Protein AF-A0A6N7D3Q0-F1 (afdb_monomer_lite)

Foldseek 3Di:
DDDDDPPPPCQQDKDWDWDQDDQWIKIWIQGSVRDIDIDIGGSDDPD

Secondary structure (DSSP, 8-state):
----------TT--EEEEEE-SSEEEEEEE-TTS-EEEEEEES----

Sequence (47 aa):
MTPIHTSTDTAGRWEFWIDRGGTFTDVIGQRPDGTLATAKLLSENPG

Radius of gyration: 16.29 Å; chains: 1; bounding box: 33×33×42 Å

Structure (mmCIF, N/CA/C/O backbone):
data_AF-A0A6N7D3Q0-F1
#
_entry.id   AF-A0A6N7D3Q0-F1
#
loop_
_atom_site.group_PDB
_atom_site.id
_atom_site.type_symbol
_atom_site.label_atom_id
_atom_site.label_alt_id
_atom_site.label_comp_id
_atom_site.label_asym_id
_atom_site.label_entity_id
_atom_site.label_seq_id
_atom_site.pdbx_PDB_ins_code
_atom_site.Cartn_x
_atom_site.Cartn_y
_atom_site.Cartn_z
_atom_site.occupancy
_atom_site.B_iso_or_equiv
_atom_site.auth_seq_id
_atom_site.auth_comp_id
_atom_site.auth_asym_id
_atom_site.auth_atom_id
_atom_site.pdbx_PDB_model_num
ATOM 1 N N . MET A 1 1 ? -25.088 28.912 23.014 1.00 57.69 1 MET A N 1
ATOM 2 C CA . MET A 1 1 ? -24.099 28.963 21.918 1.00 57.69 1 MET A CA 1
ATOM 3 C C . MET A 1 1 ? -23.696 27.520 21.647 1.00 57.69 1 MET A C 1
ATOM 5 O O . MET A 1 1 ? -23.199 26.872 22.554 1.00 57.69 1 MET A O 1
ATOM 9 N N . THR A 1 2 ? -24.125 26.969 20.515 1.00 53.56 2 THR A N 1
ATOM 10 C CA . THR A 1 2 ? -24.206 25.523 20.224 1.00 53.56 2 THR A CA 1
ATOM 11 C C . THR A 1 2 ? -22.826 24.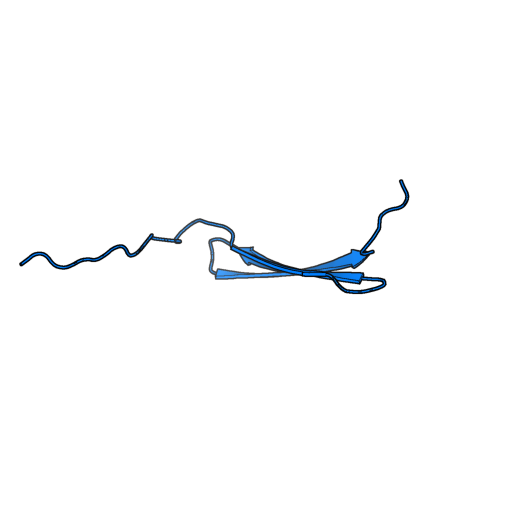852 20.185 1.00 53.56 2 THR A C 1
ATOM 13 O O . THR A 1 2 ? -21.911 25.449 19.619 1.00 53.56 2 THR A O 1
ATOM 16 N N . PRO A 1 3 ? -22.643 23.628 20.720 1.00 64.56 3 PRO A N 1
ATOM 17 C CA . PRO A 1 3 ? -21.414 22.885 20.480 1.00 64.56 3 PRO A CA 1
ATOM 18 C C . PRO A 1 3 ? -21.388 22.413 19.020 1.00 64.56 3 PRO A C 1
ATOM 20 O O . PRO A 1 3 ? -22.345 21.808 18.538 1.00 64.56 3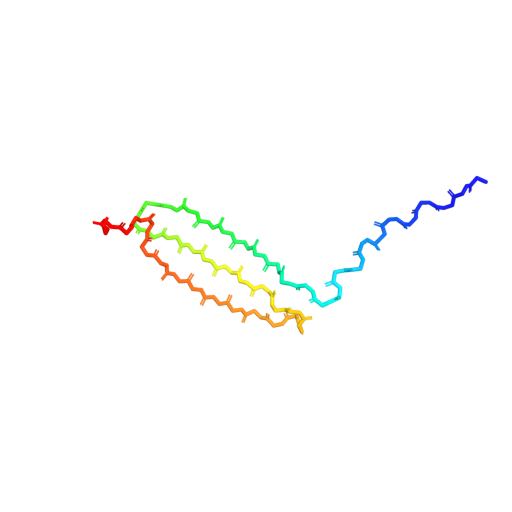 PRO A O 1
ATOM 23 N N . ILE A 1 4 ? -20.290 22.688 18.317 1.00 64.50 4 ILE A N 1
ATOM 24 C CA . ILE A 1 4 ? -19.976 22.042 17.042 1.00 64.50 4 ILE A CA 1
ATOM 25 C C . ILE A 1 4 ? -19.337 20.682 17.344 1.00 64.50 4 ILE A C 1
ATOM 27 O O . ILE A 1 4 ? -18.191 20.605 17.766 1.00 64.50 4 ILE A O 1
ATOM 31 N N . HIS A 1 5 ? -20.075 19.594 17.144 1.00 55.09 5 HIS A N 1
ATOM 32 C CA . HIS A 1 5 ? -19.468 18.273 16.990 1.00 55.09 5 HIS A CA 1
ATOM 33 C C . HIS A 1 5 ? -19.783 17.790 15.581 1.00 55.09 5 HIS A C 1
ATOM 35 O O . HIS A 1 5 ? -20.807 17.161 15.336 1.00 55.09 5 HIS A O 1
ATOM 41 N N . THR A 1 6 ? -18.890 18.103 14.646 1.00 59.12 6 THR A N 1
ATOM 42 C CA . THR A 1 6 ? -18.846 17.429 13.347 1.00 59.12 6 THR A CA 1
ATOM 43 C C . THR A 1 6 ? -17.839 16.290 13.446 1.00 59.12 6 THR A C 1
ATOM 45 O O . THR A 1 6 ? -16.822 16.277 12.763 1.00 59.12 6 THR A O 1
ATOM 48 N N . SER A 1 7 ? -18.079 15.347 14.354 1.00 61.88 7 SER A N 1
ATOM 49 C CA . SER A 1 7 ? -17.340 14.089 14.337 1.00 61.88 7 SER A CA 1
ATOM 50 C C . SER A 1 7 ? -18.023 13.213 13.297 1.00 61.88 7 SER A C 1
ATOM 52 O O . SER A 1 7 ? -19.013 12.547 13.591 1.00 61.88 7 SER A O 1
ATOM 54 N N . THR A 1 8 ? -17.561 13.297 12.049 1.00 60.56 8 THR A N 1
ATOM 55 C CA . THR A 1 8 ? -17.888 12.307 11.021 1.00 60.56 8 THR A CA 1
ATOM 56 C C . THR A 1 8 ? -17.466 10.953 11.555 1.00 60.56 8 THR A C 1
ATOM 58 O O . THR A 1 8 ? -16.279 10.662 11.651 1.00 60.56 8 THR A O 1
ATOM 61 N N . ASP A 1 9 ? -18.448 10.159 11.958 1.00 63.75 9 ASP A N 1
ATOM 62 C CA . ASP A 1 9 ? -18.236 8.788 12.376 1.00 63.75 9 ASP A CA 1
ATOM 63 C C . ASP A 1 9 ? -17.694 7.995 11.174 1.00 63.75 9 ASP A C 1
ATOM 65 O O . ASP A 1 9 ? -18.396 7.739 10.184 1.00 63.75 9 ASP A O 1
ATOM 69 N N . THR A 1 10 ? -16.392 7.711 11.206 1.00 62.78 10 THR A N 1
ATOM 70 C CA . THR A 1 10 ? -15.691 6.881 10.216 1.00 62.78 10 THR A CA 1
ATOM 71 C C . THR A 1 10 ? -15.912 5.391 10.491 1.00 62.78 10 THR A C 1
ATOM 73 O O . THR A 1 10 ? -15.459 4.558 9.705 1.00 62.78 10 THR A O 1
ATOM 76 N N . ALA A 1 11 ? -16.625 5.025 11.567 1.00 68.12 11 ALA A N 1
ATOM 77 C CA . ALA A 1 11 ? -16.922 3.634 11.876 1.00 68.12 11 ALA A CA 1
ATOM 78 C C . ALA A 1 11 ? -17.615 2.967 10.677 1.00 68.12 11 ALA A C 1
ATOM 80 O O . ALA A 1 11 ? -18.707 3.353 10.258 1.00 68.12 11 ALA A O 1
ATOM 81 N N . GLY A 1 12 ? -16.941 1.982 10.082 1.00 77.44 12 GLY A N 1
ATOM 82 C CA . GLY A 1 12 ? -17.464 1.243 8.934 1.00 77.44 12 GLY A CA 1
ATOM 83 C C . GLY A 1 12 ? -16.868 1.597 7.565 1.00 77.44 12 GLY A C 1
ATOM 84 O O . GLY A 1 12 ? -17.233 0.939 6.590 1.00 77.44 12 GLY A O 1
ATOM 85 N N . ARG A 1 13 ? -15.983 2.596 7.440 1.00 89.69 13 ARG A N 1
ATOM 86 C CA . ARG A 1 13 ? -15.399 2.992 6.141 1.00 89.69 13 ARG A CA 1
ATOM 87 C C . ARG A 1 13 ? -13.966 2.501 5.964 1.00 89.69 13 ARG A C 1
ATOM 89 O O . ARG A 1 13 ? -13.260 2.232 6.928 1.00 89.69 13 ARG A O 1
ATOM 96 N N . TRP A 1 14 ? -13.573 2.359 4.701 1.00 95.69 14 TRP A N 1
ATOM 97 C CA . TRP A 1 14 ? -12.177 2.177 4.329 1.00 95.69 14 TRP A CA 1
ATOM 98 C C . TRP A 1 14 ? -11.487 3.530 4.245 1.00 95.69 14 TRP A C 1
ATOM 100 O O . TRP A 1 14 ? -12.038 4.457 3.654 1.00 95.69 14 TRP A O 1
ATOM 110 N N . GLU A 1 15 ? -10.264 3.593 4.753 1.00 96.62 15 GLU A N 1
ATOM 111 C CA . GLU A 1 15 ? -9.370 4.739 4.592 1.00 96.62 15 GLU A CA 1
ATOM 112 C C . GLU A 1 15 ? -8.129 4.297 3.824 1.00 96.62 15 GLU A C 1
ATOM 114 O O . GLU A 1 15 ? -7.647 3.176 4.007 1.00 96.62 15 GLU A O 1
ATOM 119 N N . PHE A 1 16 ? -7.611 5.167 2.959 1.00 97.38 16 PHE A N 1
ATOM 120 C CA . PHE A 1 16 ? -6.462 4.853 2.117 1.00 97.38 16 PHE A CA 1
ATOM 121 C C . PHE A 1 16 ? -5.393 5.937 2.197 1.00 97.38 16 PHE A C 1
ATOM 123 O O . PHE A 1 16 ? -5.685 7.127 2.083 1.00 97.38 16 PHE A O 1
ATOM 130 N N . TRP A 1 17 ? -4.140 5.500 2.287 1.00 98.06 17 TRP A N 1
ATOM 131 C CA . TRP A 1 17 ? -2.958 6.323 2.058 1.00 98.06 17 TRP A CA 1
ATOM 132 C C . TRP A 1 17 ? -2.230 5.781 0.836 1.00 98.06 17 TRP A C 1
ATOM 134 O O . TRP A 1 17 ? -1.943 4.585 0.755 1.00 98.06 17 TRP A O 1
ATOM 144 N N . ILE A 1 18 ? -1.966 6.666 -0.121 1.00 97.50 18 ILE A N 1
ATOM 145 C CA . ILE A 1 18 ? -1.323 6.330 -1.388 1.00 97.50 18 ILE A CA 1
ATOM 146 C C . ILE A 1 18 ? -0.077 7.196 -1.516 1.00 97.50 18 ILE A C 1
ATOM 148 O O . ILE A 1 18 ? -0.182 8.423 -1.547 1.00 97.50 18 ILE A O 1
ATOM 152 N N . ASP A 1 19 ? 1.080 6.551 -1.613 1.00 96.75 19 ASP A N 1
ATOM 153 C CA . ASP A 1 19 ? 2.352 7.201 -1.910 1.00 96.75 19 ASP A CA 1
ATO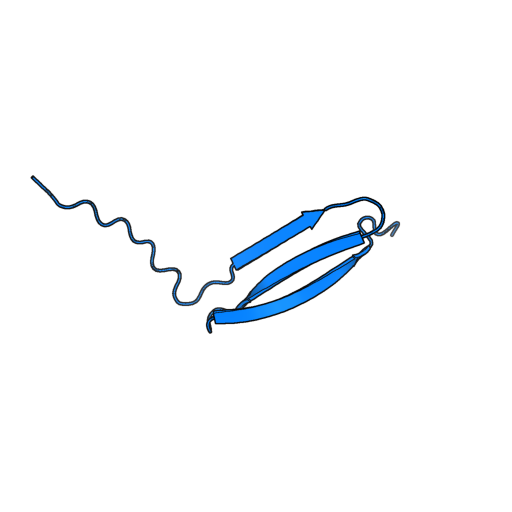M 154 C C . ASP A 1 19 ? 2.846 6.733 -3.278 1.00 96.75 19 ASP A C 1
ATOM 156 O O . ASP A 1 19 ? 3.241 5.580 -3.474 1.00 96.75 19 ASP A O 1
ATOM 160 N N . ARG A 1 20 ? 2.756 7.630 -4.259 1.00 93.81 20 ARG A N 1
ATOM 161 C CA . ARG A 1 20 ? 3.145 7.348 -5.638 1.00 93.81 20 ARG A CA 1
ATOM 162 C C . ARG A 1 20 ? 4.562 7.852 -5.880 1.00 93.81 20 ARG A C 1
ATOM 164 O O . ARG A 1 20 ? 4.779 9.056 -6.000 1.00 93.81 20 ARG A O 1
ATOM 171 N N . GLY A 1 21 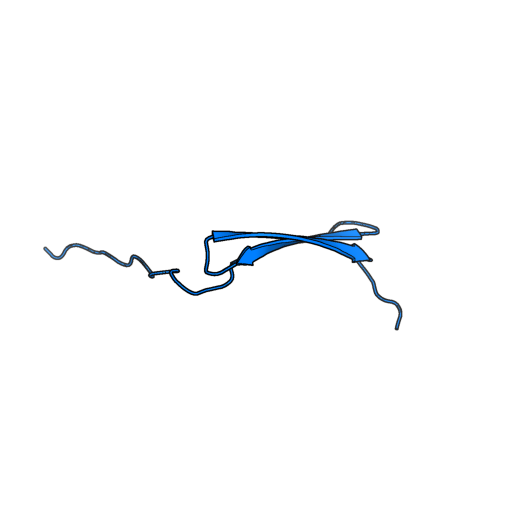? 5.498 6.917 -6.027 1.00 87.56 21 GLY A N 1
ATOM 172 C CA . GLY A 1 21 ? 6.891 7.176 -6.388 1.00 87.56 21 GLY A CA 1
ATOM 173 C C . GLY A 1 21 ? 7.234 6.746 -7.818 1.00 87.56 21 GLY A C 1
ATOM 174 O O . GLY A 1 21 ? 6.347 6.520 -8.640 1.00 87.56 21 GLY A O 1
ATOM 175 N N . GLY A 1 22 ? 8.540 6.620 -8.094 1.00 91.50 22 GLY A N 1
ATOM 176 C CA . GLY A 1 22 ? 9.118 6.231 -9.391 1.00 91.50 22 GLY A CA 1
ATOM 177 C C . GLY A 1 22 ? 8.568 4.913 -9.949 1.00 91.50 22 GLY A C 1
ATOM 178 O O . GLY A 1 22 ? 7.552 4.912 -10.627 1.00 91.50 22 GLY A O 1
ATOM 179 N N . THR A 1 23 ? 9.229 3.780 -9.696 1.00 95.00 23 THR A N 1
ATOM 180 C CA . THR A 1 23 ? 8.807 2.476 -10.257 1.00 95.00 23 THR A CA 1
ATOM 181 C C . THR A 1 23 ? 7.611 1.854 -9.531 1.00 95.00 23 THR A C 1
ATOM 183 O O . THR A 1 23 ? 6.868 1.087 -10.138 1.00 95.00 23 THR A O 1
ATOM 186 N N . PHE A 1 24 ? 7.401 2.177 -8.251 1.00 96.50 24 PHE A N 1
ATOM 187 C CA . PHE A 1 24 ? 6.351 1.572 -7.431 1.00 96.50 24 PHE A CA 1
ATOM 188 C C . PHE A 1 24 ? 5.515 2.607 -6.671 1.00 96.50 24 PHE A C 1
ATOM 190 O O . PHE A 1 24 ? 6.004 3.678 -6.304 1.00 96.50 24 PHE A O 1
ATOM 197 N N . THR A 1 25 ? 4.261 2.238 -6.421 1.00 96.94 25 THR A N 1
ATOM 198 C CA . THR A 1 25 ? 3.290 2.940 -5.583 1.00 96.94 25 THR A CA 1
ATOM 199 C C . THR A 1 25 ? 2.977 2.081 -4.365 1.00 96.94 25 THR A C 1
ATOM 201 O O . THR A 1 25 ? 2.654 0.896 -4.501 1.00 96.94 25 THR A O 1
ATOM 204 N N . ASP A 1 26 ? 3.066 2.683 -3.186 1.00 97.44 26 ASP A N 1
ATOM 205 C CA . ASP A 1 26 ? 2.681 2.064 -1.925 1.00 97.44 26 ASP A CA 1
ATOM 206 C C . ASP A 1 26 ? 1.240 2.440 -1.578 1.00 97.44 26 ASP A C 1
ATOM 208 O O . ASP A 1 26 ? 0.851 3.610 -1.614 1.00 97.44 26 ASP A O 1
ATOM 212 N N . VAL A 1 27 ? 0.436 1.429 -1.253 1.00 98.00 27 VAL A N 1
ATOM 213 C CA . VAL A 1 27 ? -0.963 1.577 -0.852 1.00 98.00 27 VAL A CA 1
ATOM 214 C C . VAL A 1 27 ? -1.136 0.967 0.527 1.00 98.00 27 VAL A C 1
ATOM 216 O O . VAL A 1 27 ? -0.864 -0.218 0.742 1.00 98.00 27 VAL A O 1
ATOM 219 N N . ILE A 1 28 ? -1.630 1.773 1.457 1.00 98.31 28 ILE A N 1
ATOM 220 C CA . ILE A 1 28 ? -2.048 1.329 2.783 1.00 98.31 28 ILE A CA 1
ATOM 221 C C . ILE A 1 28 ? -3.553 1.541 2.868 1.00 98.31 28 ILE A C 1
ATOM 223 O O . ILE A 1 28 ? -4.031 2.650 2.648 1.00 98.31 28 ILE A O 1
ATOM 227 N N . GLY A 1 29 ? -4.294 0.481 3.178 1.00 97.94 29 GLY A N 1
ATOM 228 C CA . GLY A 1 29 ? -5.724 0.541 3.455 1.00 97.94 29 GLY A CA 1
ATOM 229 C C . GLY A 1 29 ? -5.998 0.204 4.914 1.00 97.94 29 GLY A C 1
ATOM 230 O O . GLY A 1 29 ? -5.585 -0.859 5.379 1.00 97.94 29 GLY A O 1
ATOM 231 N N . GLN A 1 30 ? -6.715 1.066 5.629 1.00 97.06 30 GLN A N 1
ATOM 232 C CA . GLN A 1 30 ? -7.341 0.691 6.892 1.00 97.06 30 GLN A CA 1
ATOM 233 C C . GLN A 1 30 ? -8.735 0.144 6.604 1.00 97.06 30 GLN A C 1
ATOM 235 O O . GLN A 1 30 ? -9.575 0.814 6.000 1.00 97.06 30 GLN A O 1
ATOM 240 N N . ARG A 1 31 ? -8.959 -1.099 7.024 1.00 95.75 31 ARG A N 1
ATOM 241 C CA . ARG A 1 31 ? -10.261 -1.753 6.969 1.00 95.75 31 ARG A CA 1
ATOM 242 C C . ARG A 1 31 ? -11.232 -1.057 7.930 1.00 95.75 31 ARG A C 1
ATOM 244 O O . ARG A 1 31 ? -10.797 -0.511 8.943 1.00 95.75 31 ARG A O 1
ATOM 251 N N . PRO A 1 32 ? -12.546 -1.202 7.708 1.00 93.94 32 PRO A N 1
ATOM 252 C CA . PRO A 1 32 ? -13.571 -0.779 8.660 1.00 93.94 32 PRO A CA 1
ATOM 253 C C . PRO A 1 32 ? -13.386 -1.284 10.101 1.00 93.94 32 PRO A C 1
ATOM 255 O O . PRO A 1 32 ? -13.845 -0.635 11.035 1.00 93.94 32 PRO A O 1
ATOM 258 N N . ASP A 1 33 ? -12.732 -2.437 10.284 1.00 93.25 33 ASP A N 1
ATOM 259 C CA . ASP A 1 33 ? -12.421 -3.027 11.596 1.00 93.25 33 ASP A CA 1
ATOM 260 C C . ASP A 1 33 ? -11.130 -2.474 12.236 1.00 93.25 33 ASP A C 1
ATOM 262 O O . ASP A 1 33 ? -10.692 -2.950 13.283 1.00 93.25 33 ASP A O 1
ATOM 266 N N . GLY A 1 34 ? -10.506 -1.475 11.608 1.00 92.19 34 GLY A N 1
ATOM 267 C CA . GLY A 1 34 ? -9.277 -0.831 12.061 1.00 92.19 34 GLY A CA 1
ATOM 268 C C . GLY A 1 34 ? -7.989 -1.557 11.669 1.00 92.19 34 GLY A C 1
ATOM 269 O O . GLY A 1 34 ? -6.909 -0.982 11.831 1.00 92.19 34 GLY A O 1
ATOM 270 N N . THR A 1 35 ? -8.058 -2.778 11.127 1.00 95.75 35 THR A N 1
ATOM 271 C CA . THR A 1 35 ? -6.863 -3.514 10.691 1.00 95.75 35 THR A CA 1
ATOM 272 C C . THR A 1 35 ? -6.274 -2.930 9.411 1.00 95.75 35 THR A C 1
ATOM 274 O O . THR A 1 35 ? -6.979 -2.366 8.576 1.00 95.75 35 THR A O 1
ATOM 277 N N . LEU A 1 36 ? -4.960 -3.079 9.234 1.00 97.56 36 LEU A N 1
ATOM 278 C CA . LEU A 1 36 ? -4.260 -2.572 8.056 1.00 97.56 36 LEU A CA 1
ATOM 279 C C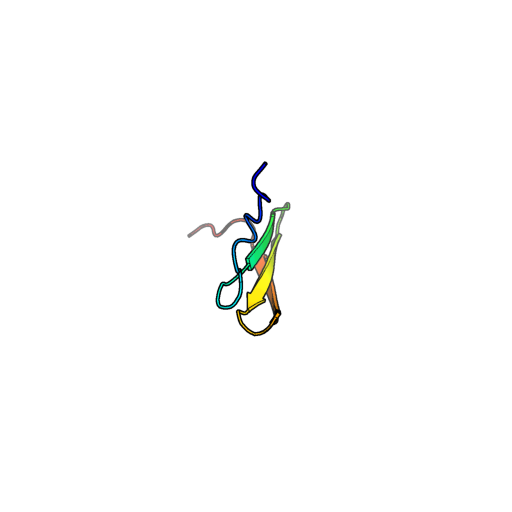 . LEU A 1 36 ? -4.055 -3.668 7.005 1.00 97.56 36 LEU A C 1
ATOM 281 O O . LEU A 1 36 ? -3.756 -4.822 7.322 1.00 97.56 36 LEU A O 1
ATOM 285 N N . ALA A 1 37 ? -4.189 -3.278 5.744 1.00 97.94 37 ALA A N 1
ATOM 286 C CA . ALA A 1 37 ? -3.750 -4.020 4.574 1.00 97.94 37 ALA A CA 1
ATOM 287 C C . ALA A 1 37 ? -2.731 -3.172 3.808 1.00 97.94 37 ALA A C 1
ATOM 289 O O . ALA A 1 37 ? -2.894 -1.957 3.691 1.00 97.94 37 ALA A O 1
ATOM 290 N N . THR A 1 38 ? -1.691 -3.806 3.277 1.00 98.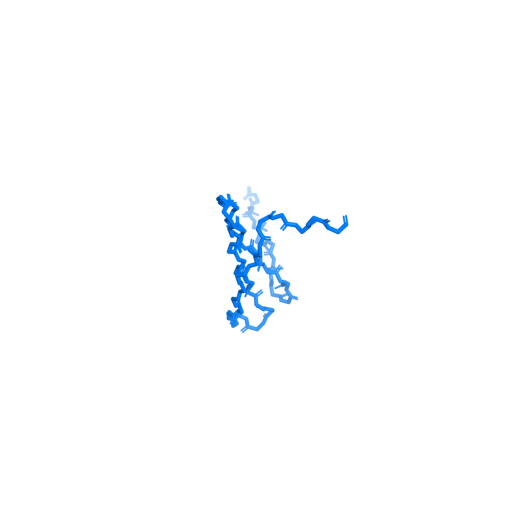06 38 THR A N 1
ATOM 291 C CA . THR A 1 38 ? -0.643 -3.124 2.513 1.00 98.06 38 THR A CA 1
ATOM 292 C C . THR A 1 38 ? -0.459 -3.788 1.156 1.00 98.06 38 THR A C 1
ATOM 294 O O . THR A 1 38 ? -0.563 -5.010 1.025 1.00 98.06 38 THR A O 1
ATOM 297 N N . ALA A 1 39 ? -0.202 -2.980 0.133 1.00 97.69 39 ALA A N 1
ATOM 298 C CA . ALA A 1 39 ? 0.128 -3.439 -1.207 1.00 97.69 39 ALA A CA 1
ATOM 299 C C . ALA A 1 39 ? 1.175 -2.516 -1.833 1.00 97.69 39 ALA A C 1
ATOM 301 O O . ALA A 1 39 ? 1.149 -1.305 -1.628 1.00 97.69 39 ALA A O 1
ATOM 302 N N . LYS A 1 40 ? 2.075 -3.102 -2.625 1.00 96.00 40 LYS A N 1
ATOM 303 C CA . LYS A 1 40 ? 3.048 -2.380 -3.445 1.00 96.00 40 LYS A CA 1
ATOM 304 C C . LYS A 1 40 ? 2.807 -2.756 -4.898 1.00 96.00 40 LYS A C 1
ATOM 306 O O . LYS A 1 40 ? 2.853 -3.935 -5.243 1.00 96.00 40 LYS A O 1
ATOM 311 N N . LEU A 1 41 ? 2.523 -1.765 -5.728 1.00 95.25 41 LEU A N 1
ATOM 312 C CA . LEU A 1 41 ? 2.150 -1.943 -7.131 1.00 95.25 41 LEU A CA 1
ATOM 313 C C . LEU A 1 41 ? 3.153 -1.219 -8.026 1.00 95.25 41 LEU A C 1
ATOM 315 O O . LEU A 1 41 ? 3.779 -0.263 -7.578 1.00 95.25 41 LEU A O 1
ATOM 319 N N . LEU A 1 42 ? 3.309 -1.649 -9.282 1.00 95.62 42 LEU A N 1
ATOM 320 C CA . LEU A 1 42 ? 4.025 -0.836 -10.271 1.00 95.62 42 LEU A CA 1
ATOM 321 C C . LEU A 1 42 ? 3.299 0.509 -10.426 1.00 95.62 42 LEU A C 1
ATOM 323 O O . LEU A 1 42 ? 2.072 0.540 -10.515 1.00 95.62 42 LEU A O 1
ATOM 327 N N . SER A 1 43 ? 4.047 1.613 -10.446 1.00 94.31 43 SER A N 1
ATOM 328 C CA . SER A 1 43 ? 3.478 2.966 -10.582 1.00 94.31 43 SER A CA 1
ATOM 329 C C . SER A 1 43 ? 2.831 3.215 -11.939 1.00 94.31 43 SER A C 1
ATOM 331 O O . SER A 1 43 ? 1.983 4.098 -12.072 1.00 94.31 43 SER A O 1
ATOM 333 N N . GLU A 1 44 ? 3.242 2.455 -12.945 1.00 92.62 44 GLU A N 1
ATOM 334 C CA . GLU A 1 44 ? 2.639 2.424 -14.265 1.00 92.62 44 GLU A CA 1
ATOM 335 C C . GLU A 1 44 ? 2.351 0.972 -14.640 1.00 92.62 44 GLU A C 1
ATOM 337 O O . GLU A 1 44 ? 3.165 0.077 -14.412 1.00 92.62 44 GLU A O 1
ATOM 342 N N . ASN A 1 45 ? 1.171 0.739 -15.205 1.00 83.31 45 ASN A N 1
ATOM 343 C CA . ASN A 1 45 ? 0.840 -0.519 -15.850 1.00 83.31 45 ASN A CA 1
ATOM 344 C C . ASN A 1 45 ? 0.736 -0.222 -17.351 1.00 83.31 45 ASN A C 1
ATOM 346 O O . ASN A 1 45 ? -0.240 0.419 -17.740 1.00 83.31 45 ASN A O 1
ATOM 350 N N . PRO A 1 46 ? 1.718 -0.615 -18.182 1.00 77.19 46 PRO A N 1
ATOM 351 C CA . PRO A 1 46 ? 1.785 -0.250 -19.601 1.00 77.19 46 PRO A CA 1
ATOM 352 C C . PRO A 1 46 ? 0.811 -1.060 -20.478 1.00 77.19 46 PRO A C 1
ATOM 354 O O . PRO A 1 46 ? 1.128 -1.363 -21.626 1.00 77.19 46 PRO A O 1
ATOM 357 N N . GLY A 1 47 ? -0.330 -1.461 -19.907 1.00 64.50 47 GLY A N 1
ATOM 358 C CA . GLY A 1 47 ? -1.372 -2.225 -20.591 1.00 64.50 47 GLY A CA 1
ATOM 359 C C . GLY A 1 47 ? -1.972 -1.493 -21.780 1.00 64.50 47 GLY A C 1
ATOM 360 O O . GLY A 1 47 ? -1.985 -0.241 -21.770 1.00 64.50 47 GLY A O 1
#

pLDDT: mean 85.78, std 15.15, range [53.56, 98.31]